Protein AF-A0A1Y1VM73-F1 (afdb_monomer_lite)

Secondary structure (DSSP, 8-state):
---HHHHHHHHHHHH-HHHHHHIIIIIHHHHHHIIIIIIIIHHHHHHHHHHHTT-HHHHHHHHHHHHHHHHHHHHHHTTTT-HHHHHHTHHHHHHHHHHHHHHHHHHHHHS-HHHHHHHHHHHHHHHHHHHHHHHHHHHHHHHHHHHHHTT-

Foldseek 3Di:
DDAPLRVVLLVVCVVPVVVSLCCQLAVCLVVLLCPLPVPQLCVQLVVLVVVCVPPVVSSVVSNVVSLQVSLQVQLCVSQVVDPVSCVVPVVCSVVSSVLSNVLNCLCVVPVDSVSSSVSSSVVRVVVSVCSVVVVVVVVVVVVVVVVVVVVD

InterPro domains:
  IPR003675 CAAX prenyl protease 2/Lysostaphin resistance protein A-like domain [PF02517] (16-126)
  IPR052710 CAAX motif-specific protease [PTHR36435] (3-140)

Sequence (152 aa):
MESTNQKEIEQQLKENTIGIIISTCIIAPFIEEFIFRSVIFKIINWAGKKVQKNKKFIGIVIRILAFLISSFLFAFGHYNFDFKVLASEILSFSSYFFMGIALALAYDHDGYILASIFTHMLNNIIAVLIILYIDDDITNGSIIIKNFLNSF

pLDDT: mean 89.12, std 14.24, range [48.28, 98.62]

Radius of gyration: 19.76 Å; chains: 1; bounding box: 33×28×74 Å

Organism: NCBI:txid1754191

Structure (mmCIF, N/CA/C/O backbone):
data_AF-A0A1Y1VM73-F1
#
_entry.id   AF-A0A1Y1VM73-F1
#
loop_
_atom_site.group_PDB
_atom_site.id
_atom_site.type_symbol
_atom_site.label_atom_id
_atom_site.label_alt_id
_atom_site.label_comp_id
_atom_site.label_asym_id
_atom_site.label_entity_id
_atom_site.label_seq_id
_atom_site.pdbx_PDB_ins_code
_atom_site.Cartn_x
_atom_site.Cartn_y
_atom_site.Cartn_z
_atom_site.occupancy
_atom_site.B_iso_or_equiv
_atom_site.auth_seq_id
_atom_site.auth_comp_id
_atom_site.auth_asym_id
_atom_site.auth_atom_id
_atom_site.pdbx_PDB_model_num
ATOM 1 N N . MET A 1 1 ? 5.695 14.732 -15.165 1.00 50.66 1 MET A N 1
ATOM 2 C CA . MET A 1 1 ? 7.021 14.138 -14.913 1.00 50.66 1 MET A CA 1
ATOM 3 C C . MET A 1 1 ? 6.788 12.727 -14.443 1.00 50.66 1 MET A C 1
ATOM 5 O O . MET A 1 1 ? 5.945 12.519 -13.582 1.00 50.66 1 MET A O 1
ATOM 9 N N . GLU A 1 2 ? 7.469 11.792 -15.073 1.00 68.81 2 GLU A N 1
ATOM 10 C CA . GLU A 1 2 ? 7.436 10.374 -14.743 1.00 68.81 2 GLU A CA 1
ATOM 11 C C . GLU A 1 2 ? 8.253 10.113 -13.464 1.00 68.81 2 GLU A C 1
ATOM 13 O O . GLU A 1 2 ? 9.290 10.760 -13.274 1.00 68.81 2 GLU A O 1
ATOM 18 N N . SER A 1 3 ? 7.770 9.239 -12.575 1.00 82.62 3 SER A N 1
ATOM 19 C CA . SER A 1 3 ? 8.442 8.926 -11.303 1.00 82.62 3 SER A CA 1
ATOM 20 C C . SER A 1 3 ? 9.695 8.080 -11.533 1.00 82.62 3 SER A C 1
ATOM 22 O O . SER A 1 3 ? 9.787 7.366 -12.531 1.00 82.62 3 SER A O 1
ATOM 24 N N . THR A 1 4 ? 10.660 8.124 -10.613 1.00 86.25 4 THR A N 1
ATOM 25 C CA . THR A 1 4 ? 11.860 7.274 -10.725 1.00 86.25 4 THR A CA 1
ATOM 26 C C . THR A 1 4 ? 11.490 5.790 -10.689 1.00 86.25 4 THR A C 1
ATOM 28 O O . THR A 1 4 ? 12.037 5.008 -11.460 1.00 86.25 4 THR A O 1
ATOM 31 N N . ASN A 1 5 ? 10.490 5.425 -9.877 1.00 85.12 5 ASN A N 1
ATOM 32 C CA . ASN A 1 5 ? 9.958 4.063 -9.806 1.00 85.12 5 ASN A CA 1
ATOM 33 C C . ASN A 1 5 ? 9.433 3.563 -11.163 1.00 85.12 5 ASN A C 1
ATOM 35 O O . ASN A 1 5 ? 9.712 2.438 -11.563 1.00 85.12 5 ASN A O 1
ATOM 39 N N . GLN A 1 6 ? 8.694 4.408 -11.887 1.00 85.94 6 GLN A N 1
ATOM 40 C CA . GLN A 1 6 ? 8.164 4.056 -13.205 1.00 85.94 6 GLN A CA 1
ATOM 41 C C . GLN A 1 6 ? 9.301 3.792 -14.203 1.00 85.94 6 GLN A C 1
ATOM 43 O O . GLN A 1 6 ? 9.319 2.742 -14.839 1.00 85.94 6 GLN A O 1
ATOM 48 N N . LYS A 1 7 ? 10.296 4.683 -14.254 1.00 86.94 7 LYS A N 1
ATOM 49 C CA . LYS A 1 7 ? 11.466 4.533 -15.134 1.00 86.94 7 LYS A CA 1
ATOM 50 C C . LYS A 1 7 ? 12.261 3.269 -14.841 1.00 86.94 7 LYS A C 1
ATOM 52 O O . LYS A 1 7 ? 12.753 2.620 -15.761 1.00 86.94 7 LYS A O 1
ATOM 57 N N . GLU A 1 8 ? 12.406 2.932 -13.562 1.00 88.19 8 GLU A N 1
ATOM 58 C CA . GLU A 1 8 ? 13.097 1.719 -13.139 1.00 88.19 8 GLU A CA 1
ATOM 59 C C . GLU A 1 8 ? 12.349 0.467 -13.616 1.00 88.19 8 GLU A C 1
ATOM 61 O O . GLU A 1 8 ? 12.963 -0.413 -14.218 1.00 88.19 8 GLU A O 1
ATOM 66 N N . ILE A 1 9 ? 11.024 0.419 -13.441 1.00 87.38 9 ILE A N 1
ATOM 67 C CA . ILE A 1 9 ? 10.192 -0.686 -13.941 1.00 87.38 9 ILE A CA 1
ATOM 68 C C . ILE A 1 9 ? 10.280 -0.789 -15.469 1.00 87.38 9 ILE A C 1
ATOM 70 O O . ILE A 1 9 ? 10.459 -1.887 -15.994 1.00 87.38 9 ILE A O 1
ATOM 74 N N . GLU A 1 10 ? 10.193 0.327 -16.193 1.00 87.75 10 GLU A N 1
ATOM 75 C CA . GLU A 1 10 ? 10.294 0.353 -17.657 1.00 87.75 10 GLU A CA 1
ATOM 76 C C . GLU A 1 10 ? 11.647 -0.159 -18.157 1.00 87.75 10 GLU A C 1
ATOM 78 O O . GLU A 1 10 ? 11.707 -0.956 -19.097 1.00 87.75 10 GLU A O 1
ATOM 83 N N . GLN A 1 11 ? 12.742 0.250 -17.512 1.00 87.69 11 GLN A N 1
ATOM 84 C CA . GLN A 1 11 ? 14.072 -0.244 -17.845 1.00 87.69 11 GLN A CA 1
ATOM 85 C C . GLN A 1 11 ? 14.190 -1.748 -17.564 1.00 87.69 11 GLN A C 1
ATOM 87 O O . GLN A 1 11 ? 14.634 -2.506 -18.426 1.00 87.69 11 GLN A O 1
ATOM 92 N N . GLN A 1 12 ? 13.755 -2.201 -16.389 1.00 87.19 12 GLN A N 1
ATOM 93 C CA . GLN A 1 12 ? 13.848 -3.607 -16.003 1.00 87.19 12 GLN A CA 1
ATOM 94 C C . GLN A 1 12 ? 12.961 -4.512 -16.876 1.00 87.19 12 GLN A C 1
ATOM 96 O O . GLN A 1 12 ? 13.338 -5.649 -17.169 1.00 87.19 12 GLN A O 1
ATOM 101 N N . LEU A 1 13 ? 11.808 -4.022 -17.347 1.00 87.25 13 LEU A N 1
ATOM 102 C CA . LEU A 1 13 ? 10.944 -4.747 -18.287 1.00 87.25 13 LEU A CA 1
ATOM 103 C C . LEU A 1 13 ? 11.637 -5.016 -19.630 1.00 87.25 13 LEU A C 1
ATOM 105 O O . LEU A 1 13 ? 11.386 -6.069 -20.222 1.00 87.25 13 LEU A O 1
ATOM 109 N N . LYS A 1 14 ? 12.519 -4.113 -20.085 1.00 85.06 14 LYS A N 1
ATOM 110 C CA . LYS A 1 14 ? 13.332 -4.283 -21.307 1.00 85.06 14 LYS A CA 1
ATOM 111 C C . LYS A 1 14 ? 14.431 -5.334 -21.129 1.00 85.06 14 LYS A C 1
ATOM 113 O O . LYS A 1 14 ? 14.818 -5.980 -22.097 1.00 85.06 14 LYS A O 1
ATOM 118 N N . GLU A 1 15 ? 14.908 -5.527 -19.901 1.00 86.00 15 GLU A N 1
ATOM 119 C CA . GLU A 1 15 ? 15.957 -6.498 -19.570 1.00 86.00 15 GLU A CA 1
ATOM 120 C C . GLU A 1 15 ? 15.392 -7.901 -19.281 1.00 86.00 15 GLU A C 1
ATOM 122 O O . GLU A 1 15 ? 15.950 -8.902 -19.735 1.00 86.00 15 GLU A O 1
ATOM 127 N N . ASN A 1 16 ? 14.285 -7.999 -18.534 1.00 88.88 16 ASN A N 1
ATOM 128 C CA . ASN A 1 16 ? 13.665 -9.268 -18.149 1.00 88.88 16 ASN A CA 1
ATOM 129 C C . ASN A 1 16 ? 12.152 -9.131 -17.905 1.00 88.88 16 ASN A C 1
ATOM 131 O O . ASN A 1 16 ? 11.676 -9.105 -16.767 1.00 88.88 16 ASN A O 1
ATOM 135 N N . THR A 1 17 ? 11.374 -9.113 -18.985 1.00 87.12 17 THR A N 1
ATOM 136 C CA . THR A 1 17 ? 9.921 -8.893 -18.934 1.00 87.12 17 THR A CA 1
ATOM 137 C C . THR A 1 17 ? 9.186 -9.879 -18.020 1.00 87.12 17 THR A C 1
ATOM 139 O O . THR A 1 17 ? 8.422 -9.465 -17.150 1.00 87.12 17 THR A O 1
ATOM 142 N N . ILE A 1 18 ? 9.420 -11.190 -18.177 1.00 88.94 18 ILE A N 1
ATOM 143 C CA . ILE A 1 18 ? 8.701 -12.220 -17.403 1.00 88.94 18 ILE A CA 1
ATOM 144 C C . ILE A 1 18 ? 9.061 -12.128 -15.917 1.00 88.94 18 ILE A C 1
ATOM 146 O O . ILE A 1 18 ? 8.174 -12.216 -15.065 1.00 88.94 18 ILE A O 1
ATOM 150 N N . GLY A 1 19 ? 10.345 -11.930 -15.600 1.00 88.50 19 GLY A N 1
ATOM 151 C CA . GLY A 1 19 ? 10.804 -11.790 -14.220 1.00 88.50 19 GLY A CA 1
ATOM 152 C C . GLY A 1 19 ? 10.138 -10.616 -13.510 1.00 88.50 19 GLY A C 1
ATOM 153 O O . GLY A 1 19 ? 9.633 -10.792 -12.4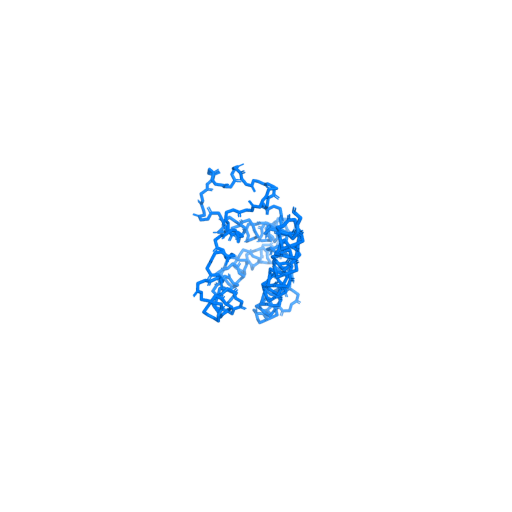02 1.00 88.50 19 GLY A O 1
ATOM 154 N N . ILE A 1 20 ? 10.063 -9.462 -14.178 1.00 90.12 20 ILE A N 1
ATOM 155 C CA . ILE A 1 20 ? 9.454 -8.250 -13.620 1.00 90.12 20 ILE A CA 1
ATOM 156 C C . ILE A 1 20 ? 7.938 -8.359 -13.494 1.00 90.12 20 ILE A C 1
ATOM 158 O O . ILE A 1 20 ? 7.376 -7.921 -12.492 1.00 90.12 20 ILE A O 1
ATOM 162 N N . ILE A 1 21 ? 7.255 -9.010 -14.440 1.00 90.88 21 ILE A N 1
ATOM 163 C CA . ILE A 1 21 ? 5.823 -9.300 -14.287 1.00 90.88 21 ILE A CA 1
ATOM 164 C C . ILE A 1 21 ? 5.590 -10.129 -13.020 1.00 90.88 21 ILE A C 1
ATOM 166 O O . ILE A 1 21 ? 4.735 -9.782 -12.209 1.00 90.88 21 ILE A O 1
ATOM 170 N N . ILE A 1 22 ? 6.358 -11.199 -12.805 1.00 92.81 22 ILE A N 1
ATOM 171 C CA . ILE A 1 22 ? 6.187 -12.048 -11.619 1.00 92.81 22 ILE A CA 1
ATOM 172 C C . ILE A 1 22 ? 6.506 -11.268 -10.336 1.00 92.81 22 ILE A C 1
ATOM 174 O O . ILE A 1 22 ? 5.728 -11.325 -9.380 1.00 92.81 22 ILE A O 1
ATOM 178 N N . SER A 1 23 ? 7.620 -10.531 -10.291 1.00 93.19 23 SER A N 1
ATOM 179 C CA . SER A 1 23 ? 8.010 -9.803 -9.081 1.00 93.19 23 SER A CA 1
ATOM 180 C C . SER A 1 23 ? 7.035 -8.674 -8.751 1.00 93.19 23 SER A C 1
ATOM 182 O O . SER A 1 23 ? 6.545 -8.620 -7.628 1.00 93.19 23 SER A O 1
ATOM 184 N N . THR A 1 24 ? 6.692 -7.823 -9.717 1.00 92.75 24 THR A N 1
ATOM 185 C CA . THR A 1 24 ? 5.892 -6.608 -9.495 1.00 92.75 24 THR A CA 1
ATOM 186 C C . THR A 1 24 ? 4.390 -6.880 -9.459 1.00 92.75 24 THR A C 1
ATOM 188 O O . THR A 1 24 ? 3.664 -6.230 -8.710 1.00 92.75 24 THR A O 1
ATOM 191 N N . CYS A 1 25 ? 3.887 -7.842 -10.237 1.00 95.44 25 CYS A N 1
ATOM 192 C CA . CYS A 1 25 ? 2.446 -8.111 -10.305 1.00 95.44 25 CYS A CA 1
ATOM 193 C C . CYS A 1 25 ? 1.980 -9.211 -9.356 1.00 95.44 25 CYS A C 1
ATOM 195 O O . CYS A 1 25 ? 0.778 -9.337 -9.140 1.00 95.44 25 CYS A O 1
ATOM 197 N N . ILE A 1 26 ? 2.890 -10.027 -8.817 1.00 94.81 26 ILE A N 1
ATOM 198 C CA . ILE A 1 26 ? 2.536 -11.133 -7.922 1.00 94.81 26 ILE A CA 1
ATOM 199 C C . ILE A 1 26 ? 3.265 -10.963 -6.593 1.00 94.81 26 ILE A C 1
ATOM 201 O O . ILE A 1 26 ? 2.628 -10.667 -5.586 1.00 94.81 26 ILE A O 1
ATOM 205 N N . ILE A 1 27 ? 4.592 -11.108 -6.574 1.00 97.12 27 ILE A N 1
ATOM 206 C CA . ILE A 1 27 ? 5.362 -11.202 -5.322 1.00 97.12 27 ILE A CA 1
ATOM 207 C C . ILE A 1 27 ? 5.223 -9.932 -4.470 1.00 97.12 27 ILE A C 1
ATOM 209 O O . ILE A 1 27 ? 4.912 -10.030 -3.281 1.00 97.12 27 ILE A O 1
ATOM 213 N N . ALA A 1 28 ? 5.414 -8.754 -5.066 1.00 95.62 28 ALA A N 1
ATOM 214 C CA . ALA A 1 28 ? 5.321 -7.473 -4.374 1.00 95.62 28 ALA A CA 1
ATOM 215 C C . ALA A 1 28 ? 3.925 -7.249 -3.758 1.00 95.62 28 ALA A C 1
ATOM 217 O O . ALA A 1 28 ? 3.865 -7.075 -2.540 1.00 95.62 28 ALA A O 1
ATOM 218 N N . PRO A 1 29 ? 2.799 -7.397 -4.491 1.00 97.81 29 PRO A N 1
ATOM 219 C CA . PRO A 1 29 ? 1.459 -7.338 -3.908 1.00 97.81 29 PRO A CA 1
ATOM 220 C C . PRO A 1 29 ? 1.248 -8.240 -2.689 1.00 97.81 29 PRO A C 1
ATOM 222 O O . PRO A 1 29 ? 0.651 -7.804 -1.706 1.00 97.81 29 PRO A O 1
ATOM 225 N N . PHE A 1 30 ? 1.756 -9.478 -2.706 1.00 98.06 30 PHE A N 1
ATOM 226 C CA . PHE A 1 30 ? 1.661 -10.367 -1.542 1.00 98.06 30 PHE A CA 1
ATOM 227 C C . PHE A 1 30 ? 2.403 -9.804 -0.323 1.00 98.06 30 PHE A C 1
ATOM 229 O O . PHE A 1 30 ? 1.847 -9.777 0.778 1.00 98.06 30 PHE A O 1
ATOM 236 N N . ILE A 1 31 ? 3.650 -9.365 -0.509 1.00 98.06 31 ILE A N 1
ATOM 237 C CA . ILE A 1 31 ? 4.497 -8.847 0.575 1.00 98.06 31 ILE A CA 1
ATOM 238 C C . ILE A 1 31 ? 3.929 -7.533 1.118 1.00 98.06 31 ILE A C 1
ATOM 240 O O . ILE A 1 31 ? 3.767 -7.370 2.330 1.00 98.06 31 ILE A O 1
ATOM 244 N N . GLU A 1 32 ? 3.596 -6.604 0.229 1.00 97.81 32 GLU A N 1
ATOM 245 C CA . GLU A 1 32 ? 3.113 -5.277 0.588 1.00 97.81 32 GLU A CA 1
ATOM 246 C C . GLU A 1 32 ? 1.774 -5.353 1.319 1.00 97.81 32 GLU A C 1
ATOM 248 O O . GLU A 1 32 ? 1.629 -4.783 2.401 1.00 97.81 32 GLU A O 1
ATOM 253 N N . GLU A 1 33 ? 0.809 -6.124 0.817 1.00 98.25 33 GLU A N 1
ATOM 254 C CA . GLU A 1 33 ? -0.489 -6.238 1.485 1.00 98.25 33 GLU A CA 1
ATOM 255 C C . GLU A 1 33 ? -0.387 -6.982 2.823 1.00 98.25 33 GLU A C 1
ATOM 257 O O . GLU A 1 33 ? -1.105 -6.658 3.778 1.00 98.25 33 GLU A O 1
ATOM 262 N N . PHE A 1 34 ? 0.550 -7.925 2.956 1.00 98.00 34 PHE A N 1
ATOM 263 C CA . PHE A 1 34 ? 0.845 -8.542 4.246 1.00 98.00 34 PHE A CA 1
ATOM 264 C C . PHE A 1 34 ? 1.331 -7.506 5.268 1.00 98.00 34 PHE A C 1
ATOM 266 O O . PHE A 1 34 ? 0.766 -7.401 6.361 1.00 98.00 34 PHE A O 1
ATOM 273 N N . ILE A 1 35 ? 2.322 -6.690 4.908 1.00 98.19 35 ILE A N 1
ATOM 274 C CA . ILE A 1 35 ? 2.893 -5.678 5.803 1.00 98.19 35 ILE A CA 1
ATOM 275 C C . ILE A 1 35 ? 1.873 -4.565 6.085 1.00 98.19 35 ILE A C 1
ATOM 277 O O . ILE A 1 35 ? 1.546 -4.273 7.240 1.00 98.19 35 ILE A O 1
ATOM 281 N N . PHE A 1 36 ? 1.332 -3.938 5.045 1.00 98.25 36 PHE A N 1
ATOM 282 C CA . PHE A 1 36 ? 0.538 -2.725 5.204 1.00 98.25 36 PHE A CA 1
ATOM 283 C C . PHE A 1 36 ? -0.898 -3.002 5.651 1.00 98.25 36 PHE A C 1
ATOM 285 O O . PHE A 1 36 ? -1.427 -2.213 6.445 1.00 98.25 36 PHE A O 1
ATOM 292 N N . ARG A 1 37 ? -1.530 -4.109 5.226 1.00 97.56 37 ARG A N 1
ATOM 293 C CA . ARG A 1 37 ? -2.905 -4.443 5.650 1.00 97.56 37 ARG A CA 1
ATOM 294 C C . ARG A 1 37 ? -2.934 -5.332 6.874 1.00 97.56 37 ARG A C 1
ATOM 296 O O . ARG A 1 37 ? -3.537 -4.965 7.884 1.00 97.56 37 ARG A O 1
ATOM 303 N N . SER A 1 38 ? -2.282 -6.490 6.807 1.00 95.19 38 SER A N 1
ATOM 304 C CA . SER A 1 38 ? -2.405 -7.496 7.869 1.00 95.19 38 SER A CA 1
ATOM 305 C C . SER A 1 38 ? -1.655 -7.132 9.142 1.00 95.19 38 SER A C 1
ATOM 307 O O . SER A 1 38 ? -2.135 -7.476 10.223 1.00 95.19 38 SER A O 1
ATOM 309 N N . VAL A 1 39 ? -0.534 -6.414 9.037 1.00 97.12 39 VAL A N 1
ATOM 310 C CA . VAL A 1 39 ? 0.201 -5.925 10.210 1.00 97.12 39 VAL A CA 1
ATOM 311 C C . VAL A 1 39 ? -0.260 -4.516 10.571 1.00 97.12 39 VAL A C 1
ATOM 313 O O . VAL A 1 39 ? -0.980 -4.339 11.554 1.00 97.12 39 VAL A O 1
ATOM 316 N N . ILE A 1 40 ? 0.099 -3.507 9.776 1.00 98.06 40 ILE A N 1
ATOM 317 C CA . ILE A 1 40 ? -0.060 -2.100 10.174 1.00 98.06 40 ILE A CA 1
ATOM 318 C C . ILE A 1 40 ? -1.540 -1.716 10.314 1.00 98.06 40 ILE A C 1
ATOM 320 O O . ILE A 1 40 ? -1.989 -1.340 11.401 1.00 98.06 40 ILE A O 1
ATOM 324 N N . PHE A 1 41 ? -2.322 -1.830 9.236 1.00 98.38 41 PHE A N 1
ATOM 325 C CA . PHE A 1 41 ? -3.722 -1.400 9.235 1.00 98.38 41 PHE A CA 1
ATOM 326 C C . PHE A 1 41 ? -4.563 -2.184 10.246 1.00 98.38 41 PHE A C 1
ATOM 328 O O . PHE A 1 41 ? -5.286 -1.589 11.048 1.00 98.38 41 PHE A O 1
ATOM 335 N N . LYS A 1 42 ? -4.459 -3.520 10.243 1.00 97.56 42 LYS A N 1
ATOM 336 C CA . LYS A 1 42 ? -5.250 -4.397 11.115 1.00 97.56 42 LYS A CA 1
ATOM 337 C C . LYS A 1 42 ? -5.040 -4.074 12.591 1.00 97.56 42 LYS A C 1
ATOM 339 O O . LYS A 1 42 ? -6.027 -3.996 13.320 1.00 97.56 42 LYS A O 1
ATOM 344 N N . ILE A 1 43 ? -3.795 -3.864 13.029 1.00 98.06 43 ILE A N 1
ATOM 345 C CA . ILE A 1 43 ? -3.478 -3.566 14.434 1.00 98.06 43 ILE A CA 1
ATOM 346 C C . ILE A 1 43 ? -4.108 -2.233 14.858 1.00 98.06 43 ILE A C 1
ATOM 348 O O . ILE A 1 43 ? -4.812 -2.180 15.871 1.00 98.06 43 ILE A O 1
ATOM 352 N N . ILE A 1 44 ? -3.917 -1.170 14.069 1.00 98.31 44 ILE A N 1
ATOM 353 C CA . ILE A 1 44 ? -4.436 0.167 14.400 1.00 98.31 44 ILE A CA 1
ATOM 354 C C . ILE A 1 44 ? -5.971 0.175 14.350 1.00 98.31 44 ILE A C 1
ATOM 356 O O . ILE A 1 44 ? -6.624 0.643 15.285 1.00 98.31 44 ILE A O 1
ATOM 360 N N . ASN A 1 45 ? -6.572 -0.399 13.303 1.00 98.00 45 ASN A N 1
ATOM 361 C CA . ASN A 1 45 ? -8.027 -0.468 13.149 1.00 98.00 45 ASN A CA 1
ATOM 362 C C . ASN A 1 45 ? -8.668 -1.320 14.260 1.00 98.00 45 ASN A C 1
ATOM 364 O O . ASN A 1 45 ? -9.713 -0.950 14.798 1.00 98.00 45 ASN A O 1
ATOM 368 N N . TRP A 1 46 ? -8.033 -2.424 14.674 1.00 97.75 46 TRP A N 1
ATOM 369 C CA . TRP A 1 46 ? -8.479 -3.223 15.821 1.00 97.75 46 TRP A CA 1
ATOM 370 C C . TRP A 1 46 ? -8.445 -2.424 17.129 1.00 97.75 46 TRP A C 1
ATOM 372 O O . TRP A 1 46 ? -9.431 -2.427 17.874 1.00 97.75 46 TRP A O 1
ATOM 382 N N . ALA A 1 47 ? -7.359 -1.689 17.390 1.00 98.06 47 ALA A N 1
ATOM 383 C CA . ALA A 1 47 ? -7.267 -0.807 18.551 1.00 98.06 47 ALA A CA 1
ATOM 384 C C . ALA A 1 47 ? -8.375 0.260 18.524 1.00 98.06 47 ALA A C 1
ATOM 386 O O . ALA A 1 47 ? -9.063 0.468 19.527 1.00 98.06 47 ALA A O 1
ATOM 387 N N . GLY A 1 48 ? -8.627 0.857 17.356 1.00 98.12 48 GLY A N 1
ATOM 388 C CA . GLY A 1 48 ? -9.722 1.799 17.138 1.00 98.12 48 GLY A CA 1
ATOM 389 C C . GLY A 1 48 ? -11.095 1.195 17.439 1.00 98.12 48 GLY A C 1
ATOM 390 O O . GLY A 1 48 ? -11.851 1.768 18.224 1.00 98.12 48 GLY A O 1
ATOM 391 N N . LYS A 1 49 ? -11.395 -0.004 16.917 1.00 97.56 49 LYS A N 1
ATOM 392 C CA . LYS A 1 49 ? -12.638 -0.750 17.205 1.00 97.56 49 LYS A CA 1
ATOM 393 C C . LYS A 1 49 ? -12.794 -1.044 18.706 1.00 97.56 49 LYS A C 1
ATOM 395 O O . LYS A 1 49 ? -13.902 -0.950 19.234 1.00 97.56 49 LYS A O 1
ATOM 400 N N . LYS A 1 50 ? -11.703 -1.353 19.420 1.00 98.00 50 LYS A N 1
ATOM 401 C CA . LYS A 1 50 ? -11.720 -1.589 20.876 1.00 98.00 50 LYS A CA 1
ATOM 402 C C . LYS A 1 50 ? -12.024 -0.312 21.662 1.00 98.00 50 LYS A C 1
ATOM 404 O O . LYS A 1 50 ? -12.879 -0.338 22.544 1.00 98.00 50 LYS A O 1
ATOM 409 N N . VAL A 1 51 ? -11.378 0.805 21.324 1.00 98.06 51 VAL A N 1
ATOM 410 C CA . VAL A 1 51 ? -11.621 2.112 21.961 1.00 98.06 51 VAL A CA 1
ATOM 411 C C . VAL A 1 51 ? -13.032 2.621 21.667 1.00 98.06 51 VAL A C 1
ATOM 413 O O . VAL A 1 51 ? -13.684 3.165 22.560 1.00 98.06 51 VAL A O 1
ATOM 416 N N . GLN A 1 52 ? -13.537 2.387 20.451 1.00 97.50 52 GLN A N 1
ATOM 417 C CA . GLN A 1 52 ? -14.855 2.840 20.001 1.00 97.50 52 GLN A CA 1
ATOM 418 C C . GLN A 1 52 ? -16.000 2.343 20.897 1.00 97.50 52 GLN A C 1
ATOM 420 O O . GLN A 1 52 ? -16.992 3.056 21.036 1.00 97.50 52 GLN A O 1
ATOM 425 N N . LYS A 1 53 ? -15.848 1.177 21.546 1.00 96.75 53 LYS A N 1
ATOM 426 C CA . LYS A 1 53 ? -16.840 0.619 22.486 1.00 96.75 53 LYS A CA 1
ATOM 427 C C . LYS A 1 53 ? -17.120 1.535 23.683 1.00 96.75 53 LYS A C 1
ATOM 429 O O . LYS A 1 53 ? -18.252 1.583 24.142 1.00 96.75 53 LYS A O 1
ATOM 434 N N . ASN A 1 54 ? -16.108 2.266 24.159 1.00 97.06 54 ASN A N 1
ATOM 435 C CA . ASN A 1 54 ? -16.216 3.151 25.328 1.00 97.06 54 ASN A CA 1
ATOM 436 C C . ASN A 1 54 ? -16.200 4.638 24.945 1.00 97.06 54 ASN A C 1
ATOM 438 O O . ASN A 1 54 ? -16.853 5.459 25.580 1.00 97.06 54 ASN A O 1
ATOM 442 N N . LYS A 1 55 ? -15.426 5.004 23.916 1.00 97.31 55 LYS A N 1
ATOM 443 C CA . LYS A 1 55 ? -15.236 6.385 23.458 1.00 97.31 55 LYS A CA 1
ATOM 444 C C . LYS A 1 55 ? -15.435 6.449 21.947 1.00 97.31 55 LYS A C 1
ATOM 446 O O . LYS A 1 55 ? -14.472 6.382 21.183 1.00 97.31 55 LYS A O 1
ATOM 451 N N . LYS A 1 56 ? -16.697 6.583 21.520 1.00 96.81 56 LYS A N 1
ATOM 452 C CA . LYS A 1 56 ? -17.110 6.508 20.106 1.00 96.81 56 LYS A CA 1
ATOM 453 C C . LYS A 1 56 ? -16.277 7.413 19.191 1.00 96.81 56 LYS A C 1
ATOM 455 O O . LYS A 1 56 ? -15.722 6.920 18.216 1.00 96.81 56 LYS A O 1
ATOM 460 N N . PHE A 1 57 ? -16.154 8.700 19.527 1.00 98.00 57 PHE A N 1
ATOM 461 C CA . PHE A 1 57 ? -15.410 9.672 18.714 1.00 98.00 57 PHE A CA 1
ATOM 462 C C . PHE A 1 57 ? -13.928 9.301 18.572 1.00 98.00 57 PHE A C 1
ATOM 464 O O . PHE A 1 57 ? -13.423 9.200 17.459 1.00 98.00 57 PHE A O 1
ATOM 471 N N . ILE A 1 58 ? -13.250 9.007 19.686 1.00 98.00 58 ILE A N 1
ATOM 472 C CA . ILE A 1 58 ? -11.823 8.649 19.680 1.00 98.00 58 ILE A CA 1
ATOM 473 C C . ILE A 1 58 ? -11.588 7.364 18.878 1.00 98.00 58 ILE A C 1
ATOM 475 O O . ILE A 1 58 ? -10.650 7.290 18.090 1.00 98.00 58 ILE A O 1
ATOM 479 N N . GLY A 1 59 ? -12.460 6.365 19.031 1.00 98.31 59 GLY A N 1
ATOM 480 C CA . GLY A 1 59 ? -12.371 5.130 18.257 1.00 98.31 59 GLY A CA 1
ATOM 481 C C . GLY A 1 59 ? -12.501 5.361 16.750 1.00 98.31 59 GLY A C 1
ATOM 482 O O . GLY A 1 59 ? -11.727 4.792 15.988 1.00 98.31 59 GLY A O 1
ATOM 483 N N . ILE A 1 60 ? -13.419 6.235 16.319 1.00 98.31 60 ILE A N 1
ATOM 484 C CA . ILE A 1 60 ? -13.562 6.618 14.904 1.00 98.31 60 ILE A CA 1
ATOM 485 C C . ILE A 1 60 ? -12.291 7.306 14.394 1.00 98.31 60 ILE A C 1
ATOM 487 O O . ILE A 1 60 ? -11.789 6.928 13.339 1.00 98.31 60 ILE A O 1
ATOM 491 N N . VAL A 1 61 ? -11.733 8.254 15.154 1.00 98.50 61 VAL A N 1
ATOM 492 C CA . VAL A 1 61 ? -10.488 8.949 14.781 1.00 98.50 61 VAL A CA 1
ATOM 493 C C . VAL A 1 61 ? -9.336 7.960 14.595 1.00 98.50 61 VAL A C 1
ATOM 495 O O . VAL A 1 61 ? -8.655 8.009 13.577 1.00 98.50 61 VAL A O 1
ATOM 498 N N . ILE A 1 62 ? -9.150 7.008 15.517 1.00 98.44 62 ILE A N 1
ATOM 499 C CA . ILE A 1 62 ? -8.093 5.986 15.401 1.00 98.44 62 ILE A CA 1
ATOM 500 C C . ILE A 1 62 ? -8.293 5.120 14.152 1.00 98.44 62 ILE A C 1
ATOM 502 O O . ILE A 1 62 ? -7.327 4.792 13.468 1.00 98.44 62 ILE A O 1
ATOM 506 N N . ARG A 1 63 ? -9.539 4.758 13.829 1.00 98.25 63 ARG A N 1
ATOM 507 C CA . ARG A 1 63 ? -9.834 3.981 12.619 1.00 98.25 63 ARG A CA 1
ATOM 508 C C . ARG A 1 63 ? -9.509 4.767 11.351 1.00 98.25 63 ARG A C 1
ATOM 510 O O . ARG A 1 63 ? -8.879 4.206 10.468 1.00 98.25 63 ARG A O 1
ATOM 517 N N . ILE A 1 64 ? -9.857 6.053 11.282 1.00 98.44 64 ILE A N 1
ATOM 518 C CA . ILE A 1 64 ? -9.472 6.927 10.158 1.00 98.44 64 ILE A CA 1
ATOM 519 C C . ILE A 1 64 ? -7.945 7.005 10.045 1.00 98.44 64 ILE A C 1
ATOM 521 O O . ILE A 1 64 ? -7.396 6.845 8.958 1.00 98.44 64 ILE A O 1
ATOM 525 N N . LEU A 1 65 ? -7.243 7.167 11.169 1.00 98.38 65 LEU A N 1
ATOM 526 C CA . LEU A 1 65 ? -5.781 7.168 11.187 1.00 98.38 65 LEU A CA 1
ATOM 527 C C . LEU A 1 65 ? -5.185 5.839 10.707 1.00 98.38 65 LEU A C 1
ATOM 529 O O . LEU A 1 65 ? -4.136 5.864 10.077 1.00 98.38 65 LEU A O 1
ATOM 533 N N . ALA A 1 66 ? -5.846 4.698 10.927 1.00 98.50 66 ALA A N 1
ATOM 534 C CA . ALA A 1 66 ? -5.400 3.419 10.372 1.00 98.50 66 ALA A CA 1
ATOM 535 C C . ALA A 1 66 ? -5.332 3.462 8.837 1.00 98.50 66 ALA A C 1
ATOM 537 O O . ALA A 1 66 ? -4.319 3.053 8.269 1.00 98.50 66 ALA A O 1
ATOM 538 N N . PHE A 1 67 ? -6.369 4.003 8.180 1.00 98.62 67 PHE A N 1
ATOM 539 C CA . PHE A 1 67 ? -6.378 4.200 6.726 1.00 98.62 67 PHE A CA 1
ATOM 540 C C . PHE A 1 67 ? -5.254 5.142 6.297 1.00 98.62 67 PHE A C 1
ATOM 542 O O . PHE A 1 67 ? -4.462 4.789 5.427 1.00 98.62 67 PHE A O 1
ATOM 549 N N . LEU A 1 68 ? -5.145 6.312 6.931 1.00 98.56 68 LEU A N 1
ATOM 550 C CA . LEU A 1 68 ? -4.175 7.334 6.534 1.00 98.56 68 LEU A CA 1
ATOM 551 C C . LEU A 1 68 ? -2.726 6.871 6.731 1.00 98.56 68 LEU A C 1
ATOM 553 O O . LEU A 1 68 ? -1.916 7.015 5.824 1.00 98.56 68 LEU A O 1
ATOM 557 N N . ILE A 1 69 ? -2.401 6.275 7.881 1.00 98.62 69 ILE A N 1
ATOM 558 C CA . ILE A 1 69 ? -1.037 5.835 8.208 1.00 98.62 69 ILE A CA 1
ATOM 559 C C . ILE A 1 69 ? -0.624 4.655 7.327 1.00 98.62 69 ILE A C 1
ATOM 561 O O . ILE A 1 69 ? 0.464 4.676 6.758 1.00 98.62 69 ILE A O 1
ATOM 565 N N . SER A 1 70 ? -1.481 3.637 7.182 1.00 98.56 70 SER A N 1
ATOM 566 C CA . SER A 1 70 ? -1.173 2.473 6.338 1.00 98.56 70 SER A CA 1
ATOM 567 C C . SER A 1 70 ? -0.968 2.881 4.875 1.00 98.56 70 SER A C 1
ATOM 569 O O . SER A 1 70 ? -0.011 2.439 4.243 1.00 98.56 70 SER A O 1
ATOM 571 N N . SER A 1 71 ? -1.814 3.776 4.357 1.00 98.62 71 SER A N 1
ATOM 572 C CA . SER A 1 71 ? -1.726 4.259 2.972 1.00 98.62 71 SER A CA 1
ATOM 573 C C . SER A 1 71 ? -0.533 5.185 2.751 1.00 98.62 71 SER A C 1
ATOM 575 O O . SER A 1 71 ? 0.122 5.102 1.716 1.00 98.62 71 SER A O 1
ATOM 577 N N . PHE A 1 72 ? -0.208 6.033 3.732 1.00 98.50 72 PHE A N 1
ATOM 578 C CA . PHE A 1 72 ? 0.991 6.866 3.692 1.00 98.50 72 PHE A CA 1
ATOM 579 C C . PHE A 1 72 ? 2.253 6.008 3.649 1.00 98.50 72 PHE A C 1
ATOM 581 O O . PHE A 1 72 ? 3.108 6.246 2.809 1.00 98.50 72 PHE A O 1
ATOM 588 N N . LEU A 1 73 ? 2.368 4.997 4.518 1.00 98.44 73 LEU A N 1
ATOM 589 C CA . LEU A 1 73 ? 3.546 4.127 4.559 1.00 98.44 73 LEU A CA 1
ATOM 590 C C . LEU A 1 73 ? 3.681 3.271 3.294 1.00 98.44 73 LEU A C 1
ATOM 592 O O . LEU A 1 73 ? 4.792 3.110 2.802 1.00 98.44 73 LEU A O 1
ATOM 596 N N . PHE A 1 74 ? 2.563 2.786 2.748 1.00 98.19 74 PHE A N 1
ATOM 597 C CA . PHE A 1 74 ? 2.523 2.115 1.447 1.00 98.19 74 PHE A CA 1
ATOM 598 C C . PHE A 1 74 ? 3.073 3.018 0.332 1.00 98.19 74 PHE A C 1
ATOM 600 O O . PHE A 1 74 ? 4.001 2.646 -0.385 1.00 98.19 74 PHE A O 1
ATOM 607 N N . ALA A 1 75 ? 2.558 4.246 0.235 1.00 97.44 75 ALA A N 1
ATOM 608 C CA . ALA A 1 75 ? 3.025 5.210 -0.752 1.00 97.44 75 ALA A CA 1
ATOM 609 C C . ALA A 1 75 ? 4.488 5.599 -0.526 1.00 97.44 75 ALA A C 1
ATOM 611 O O . ALA A 1 75 ? 5.255 5.691 -1.473 1.00 97.44 75 ALA A O 1
ATOM 612 N N . PHE A 1 76 ? 4.901 5.781 0.728 1.00 97.50 76 PHE A N 1
ATOM 613 C CA . PHE A 1 76 ? 6.267 6.159 1.069 1.00 97.50 76 PHE A CA 1
ATOM 614 C C . PHE A 1 76 ? 7.291 5.061 0.742 1.00 97.50 76 PHE A C 1
ATOM 616 O O . PHE A 1 76 ? 8.426 5.372 0.384 1.00 97.50 76 PHE A O 1
ATOM 623 N N . GLY A 1 77 ? 6.878 3.789 0.784 1.00 95.94 77 GLY A N 1
ATOM 624 C CA . GLY A 1 77 ? 7.693 2.658 0.338 1.00 95.94 77 GLY A CA 1
ATOM 625 C C . GLY A 1 77 ? 8.121 2.760 -1.128 1.00 95.94 77 GLY A C 1
ATOM 626 O O . GLY A 1 77 ? 9.258 2.428 -1.443 1.00 95.94 77 GLY A O 1
ATOM 627 N N . HIS A 1 78 ? 7.282 3.339 -1.994 1.00 94.12 78 HIS A N 1
ATOM 628 C CA . HIS A 1 78 ? 7.606 3.579 -3.408 1.00 94.12 78 HIS A CA 1
ATOM 629 C C . HIS A 1 78 ? 8.664 4.679 -3.616 1.00 94.12 78 HIS A C 1
ATOM 631 O O . HIS A 1 78 ? 9.161 4.868 -4.722 1.00 94.12 78 HIS A O 1
ATOM 637 N N . TYR A 1 79 ? 9.025 5.397 -2.550 1.00 95.06 79 TYR A N 1
ATOM 638 C CA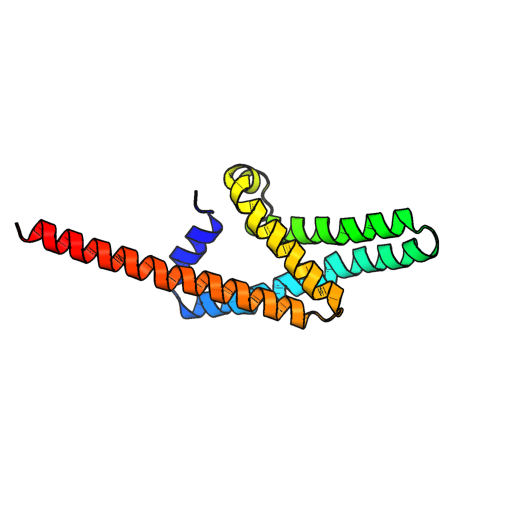 . TYR A 1 79 ? 10.117 6.373 -2.519 1.00 95.06 79 TYR A CA 1
ATOM 639 C C . TYR A 1 79 ? 11.287 5.874 -1.669 1.00 95.06 79 TYR A C 1
ATOM 641 O O . TYR A 1 79 ? 12.044 6.681 -1.130 1.00 95.06 79 TYR A O 1
ATOM 649 N N . ASN A 1 80 ? 11.409 4.553 -1.488 1.00 94.12 80 ASN A N 1
ATOM 650 C CA . ASN A 1 80 ? 12.430 3.914 -0.654 1.00 94.12 80 ASN A CA 1
ATOM 651 C C . ASN A 1 80 ? 12.464 4.433 0.793 1.00 94.12 80 ASN A C 1
ATOM 653 O O . ASN A 1 80 ? 13.505 4.400 1.447 1.00 94.12 80 ASN A O 1
ATOM 657 N N . PHE A 1 81 ? 11.331 4.936 1.295 1.00 95.75 81 PHE A N 1
ATOM 658 C CA . PHE A 1 81 ? 11.242 5.614 2.588 1.00 95.75 81 PHE A CA 1
ATOM 659 C C . PHE A 1 81 ? 12.210 6.810 2.736 1.00 95.75 81 PHE A C 1
ATOM 661 O O . PHE A 1 81 ? 12.622 7.147 3.849 1.00 95.75 81 PHE A O 1
ATOM 668 N N . ASP A 1 82 ? 12.550 7.491 1.634 1.00 96.31 82 ASP A N 1
ATOM 669 C CA . ASP A 1 82 ? 13.384 8.696 1.624 1.00 96.31 82 ASP A CA 1
ATOM 670 C C . ASP A 1 82 ? 12.542 9.966 1.400 1.00 96.31 82 ASP A C 1
ATOM 672 O O . ASP A 1 82 ? 11.923 10.177 0.353 1.00 96.31 82 ASP A O 1
ATOM 676 N N . PHE A 1 83 ? 12.539 10.861 2.393 1.00 95.50 83 PHE A N 1
ATOM 677 C CA . PHE A 1 83 ? 11.807 12.129 2.333 1.00 95.50 83 PHE A CA 1
ATOM 678 C C . PHE A 1 83 ? 12.310 13.085 1.246 1.00 95.50 83 PHE A C 1
ATOM 680 O O . PHE A 1 83 ? 11.530 13.905 0.763 1.00 95.50 83 PHE A O 1
ATOM 687 N N . LYS A 1 84 ? 13.586 13.011 0.853 1.00 95.75 84 LYS A N 1
ATOM 688 C CA . LYS A 1 84 ? 14.132 13.830 -0.236 1.00 95.75 84 LYS A CA 1
ATOM 689 C C . LYS A 1 84 ? 13.549 13.393 -1.573 1.00 95.75 84 LYS A C 1
ATOM 691 O O . LYS A 1 84 ? 13.101 14.248 -2.331 1.00 95.75 84 LYS A O 1
ATOM 696 N N . VAL A 1 85 ? 13.506 12.081 -1.816 1.00 93.69 85 VAL A N 1
ATOM 697 C CA . VAL A 1 85 ? 12.934 11.502 -3.042 1.00 93.69 85 VAL A CA 1
ATOM 698 C C . VAL A 1 85 ? 11.433 11.789 -3.102 1.00 93.69 85 VAL A C 1
ATOM 700 O O . VAL A 1 85 ? 10.933 12.294 -4.108 1.00 93.69 85 VAL A O 1
ATOM 703 N N . LEU A 1 86 ? 10.728 11.588 -1.983 1.00 94.50 86 LEU A N 1
ATOM 704 C CA . LEU A 1 86 ? 9.320 11.960 -1.850 1.00 94.50 86 LEU A CA 1
ATOM 705 C C . LEU A 1 86 ? 9.079 13.443 -2.178 1.00 94.50 86 LEU A C 1
ATOM 707 O O . LEU A 1 86 ? 8.145 13.770 -2.906 1.00 94.50 86 LEU A O 1
ATOM 711 N N . ALA A 1 87 ? 9.911 14.350 -1.659 1.00 94.00 87 ALA A N 1
ATOM 712 C CA . ALA A 1 87 ? 9.758 15.781 -1.904 1.00 94.00 87 ALA A CA 1
ATOM 713 C C . ALA A 1 87 ? 9.987 16.150 -3.378 1.00 94.00 87 ALA A C 1
ATOM 715 O O . ALA A 1 87 ? 9.252 16.980 -3.914 1.00 94.00 87 ALA A O 1
ATOM 716 N N . SER A 1 88 ? 10.958 15.521 -4.050 1.00 93.25 88 SER A N 1
ATOM 717 C CA . SER A 1 88 ? 11.201 15.745 -5.482 1.00 93.25 88 SER A CA 1
ATOM 718 C C . SER A 1 88 ? 10.098 15.189 -6.385 1.00 93.25 88 SER A C 1
ATOM 720 O O . SER A 1 88 ? 9.920 15.672 -7.501 1.00 93.25 88 SER A O 1
ATOM 722 N N . GLU A 1 89 ? 9.334 14.206 -5.907 1.00 91.88 89 GLU A N 1
ATOM 723 C CA . GLU A 1 89 ? 8.325 13.484 -6.685 1.00 91.88 89 GLU A CA 1
ATOM 724 C C . GLU A 1 89 ? 6.915 13.587 -6.081 1.00 91.88 89 GLU A C 1
ATOM 726 O O . GLU A 1 89 ? 6.051 12.745 -6.310 1.00 91.88 89 GLU A O 1
ATOM 731 N N . ILE A 1 90 ? 6.639 14.655 -5.330 1.00 90.62 90 ILE A N 1
ATOM 732 C CA . ILE A 1 90 ? 5.409 14.790 -4.535 1.00 90.62 90 ILE A CA 1
ATOM 733 C C . ILE A 1 90 ? 4.111 14.671 -5.351 1.00 90.62 90 ILE A C 1
ATOM 735 O O . ILE A 1 90 ? 3.067 14.294 -4.823 1.00 90.62 90 ILE A O 1
ATOM 739 N N . LEU A 1 91 ? 4.154 14.965 -6.654 1.00 89.25 91 LEU A N 1
ATOM 740 C CA . LEU A 1 91 ? 2.994 14.821 -7.533 1.00 89.25 91 LEU A CA 1
ATOM 741 C C . LEU A 1 91 ? 2.602 13.350 -7.733 1.00 89.25 91 LEU A C 1
ATOM 743 O O . LEU A 1 91 ? 1.410 13.036 -7.695 1.00 89.25 91 LEU A O 1
ATOM 747 N N . SER A 1 92 ? 3.576 12.444 -7.889 1.00 88.88 92 SER A N 1
ATOM 748 C CA . SER A 1 92 ? 3.300 11.010 -8.043 1.00 88.88 92 SER A CA 1
ATOM 749 C C . SER A 1 92 ? 2.828 10.377 -6.729 1.00 88.88 92 SER A C 1
ATOM 751 O O . SER A 1 92 ? 2.096 9.388 -6.768 1.00 88.88 92 SER A O 1
ATOM 753 N N . PHE A 1 93 ? 3.123 10.997 -5.578 1.00 93.62 93 PHE A N 1
ATOM 754 C CA . PHE A 1 93 ? 2.760 10.460 -4.260 1.00 93.62 93 PHE A CA 1
ATOM 755 C C . PHE A 1 93 ? 1.253 10.290 -4.113 1.00 93.62 93 PHE A C 1
ATOM 757 O O . PHE A 1 93 ? 0.787 9.298 -3.556 1.00 93.62 93 PHE A O 1
ATOM 764 N N . SER A 1 94 ? 0.489 11.243 -4.650 1.00 93.38 94 SER A N 1
ATOM 765 C CA . SER A 1 94 ? -0.972 11.216 -4.604 1.00 93.38 94 SER A CA 1
ATOM 766 C C . SER A 1 94 ? -1.546 9.912 -5.172 1.00 93.38 94 SER A C 1
ATOM 768 O O . SER A 1 94 ? -2.431 9.323 -4.554 1.00 93.38 94 SER A O 1
ATOM 770 N N . SER A 1 95 ? -0.997 9.417 -6.286 1.00 92.06 95 SER A N 1
ATOM 771 C CA . SER A 1 95 ? -1.459 8.184 -6.932 1.00 92.06 95 SER A CA 1
ATOM 772 C C . SER A 1 95 ? -1.253 6.954 -6.042 1.00 92.06 95 SER A C 1
ATOM 774 O O . SER A 1 95 ? -2.214 6.235 -5.763 1.00 92.06 95 SER A O 1
ATOM 776 N N . TYR A 1 96 ? -0.049 6.771 -5.491 1.00 94.94 96 TYR A N 1
ATOM 777 C CA . TYR A 1 96 ? 0.236 5.671 -4.569 1.00 94.94 96 TYR A CA 1
ATOM 778 C C . TYR A 1 96 ? -0.545 5.795 -3.259 1.00 94.94 96 TYR A C 1
ATOM 780 O O . TYR A 1 96 ? -1.014 4.796 -2.719 1.00 94.94 96 TYR A O 1
ATOM 788 N N . PHE A 1 97 ? -0.733 7.014 -2.749 1.00 97.56 97 PHE A N 1
ATOM 789 C CA . PHE A 1 97 ? -1.476 7.246 -1.514 1.00 97.56 97 PHE A CA 1
ATOM 790 C C . PHE A 1 97 ? -2.954 6.877 -1.658 1.00 97.56 97 PHE A C 1
ATOM 792 O O . PHE A 1 97 ? -3.491 6.151 -0.820 1.00 97.56 97 PHE A O 1
ATOM 799 N N . PHE A 1 98 ? -3.611 7.322 -2.734 1.00 96.88 98 PHE A N 1
ATOM 800 C CA . PHE A 1 98 ? -5.002 6.956 -2.993 1.00 96.88 98 PHE A CA 1
ATOM 801 C C . PHE A 1 98 ? -5.159 5.470 -3.313 1.00 96.88 98 PHE A C 1
ATOM 803 O O . PHE A 1 98 ? -6.132 4.866 -2.862 1.00 96.88 98 PHE A O 1
ATOM 810 N N . MET A 1 99 ? -4.188 4.855 -3.995 1.00 96.69 99 MET A N 1
ATOM 811 C CA . MET A 1 99 ? -4.165 3.404 -4.177 1.00 96.69 99 MET A CA 1
ATOM 812 C C . MET A 1 99 ? -4.061 2.671 -2.832 1.00 96.69 99 MET A C 1
ATOM 814 O O . MET A 1 99 ? -4.830 1.750 -2.565 1.00 96.69 99 MET A O 1
ATOM 818 N N . GLY A 1 100 ? -3.194 3.136 -1.927 1.00 98.19 100 GLY A N 1
ATOM 819 C CA . GLY A 1 100 ? -3.101 2.613 -0.564 1.00 98.19 100 GLY A CA 1
ATOM 820 C C . GLY A 1 100 ? -4.429 2.693 0.197 1.00 98.19 100 GLY A C 1
ATOM 821 O O . GLY A 1 100 ? -4.799 1.735 0.881 1.00 98.19 100 GLY A O 1
ATOM 822 N N . ILE A 1 101 ? 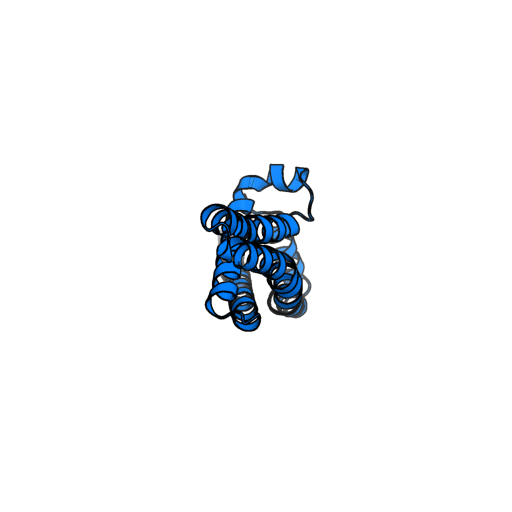-5.183 3.789 0.027 1.00 98.38 101 ILE A N 1
ATOM 823 C CA . ILE A 1 101 ? -6.524 3.940 0.616 1.00 98.38 101 ILE A CA 1
ATOM 824 C C . ILE A 1 101 ? -7.496 2.934 -0.002 1.00 98.38 101 ILE A C 1
ATOM 826 O O . ILE A 1 101 ? -8.230 2.277 0.736 1.00 98.38 101 ILE A O 1
ATOM 830 N N . ALA A 1 102 ? -7.507 2.795 -1.330 1.00 97.94 102 ALA A N 1
ATOM 831 C CA . ALA A 1 102 ? -8.382 1.860 -2.034 1.00 97.94 102 ALA A CA 1
ATOM 832 C C . ALA A 1 102 ? -8.144 0.409 -1.585 1.00 97.94 102 ALA A C 1
ATOM 834 O O . ALA A 1 102 ? -9.094 -0.316 -1.300 1.00 97.94 102 ALA A O 1
ATOM 835 N N . LEU A 1 103 ? -6.882 0.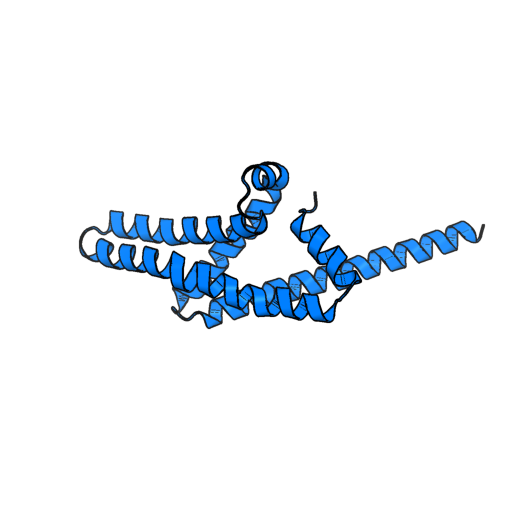014 -1.425 1.00 98.06 103 LEU A N 1
ATOM 836 C CA . LEU A 1 103 ? -6.497 -1.299 -0.909 1.00 98.06 103 LEU A CA 1
ATOM 837 C C . LEU A 1 103 ? -6.903 -1.481 0.561 1.00 98.06 103 LEU A C 1
ATOM 839 O O . LEU A 1 103 ? -7.480 -2.499 0.940 1.00 98.06 103 LEU A O 1
ATOM 843 N N . ALA A 1 104 ? -6.701 -0.466 1.404 1.00 98.19 104 ALA A N 1
ATOM 844 C CA . ALA A 1 104 ? -7.186 -0.507 2.782 1.00 98.19 104 ALA A CA 1
ATOM 845 C C . ALA A 1 104 ? -8.719 -0.646 2.863 1.00 98.19 104 ALA A C 1
ATOM 847 O O . ALA A 1 104 ? -9.219 -1.354 3.738 1.00 98.19 104 ALA A O 1
ATOM 848 N N . LEU A 1 105 ? -9.465 -0.016 1.948 1.00 97.62 105 LEU A N 1
ATOM 849 C CA . LEU A 1 105 ? -10.919 -0.169 1.835 1.00 97.62 105 LEU A CA 1
ATOM 850 C C . LEU A 1 105 ? -11.310 -1.576 1.374 1.00 97.62 105 LEU A C 1
ATOM 852 O O . LEU A 1 105 ? -12.210 -2.163 1.971 1.00 97.62 105 LEU A O 1
ATOM 856 N N . ALA A 1 106 ? -10.618 -2.129 0.373 1.00 96.62 106 ALA A N 1
ATOM 857 C CA . ALA A 1 106 ? -10.834 -3.499 -0.087 1.00 96.62 106 ALA A CA 1
ATOM 858 C C . ALA A 1 106 ? -10.649 -4.504 1.060 1.00 96.62 106 ALA A C 1
ATOM 860 O O . ALA A 1 106 ? -11.492 -5.372 1.260 1.00 96.62 106 ALA A O 1
ATOM 861 N N . TYR A 1 107 ? -9.604 -4.328 1.873 1.00 97.56 107 TYR A N 1
ATOM 862 C CA . TYR A 1 107 ? -9.370 -5.158 3.052 1.00 97.56 107 TYR A CA 1
ATOM 863 C C . TYR A 1 107 ? -10.389 -4.938 4.188 1.00 97.56 107 TYR A C 1
ATOM 865 O O . TYR A 1 107 ? -10.805 -5.906 4.819 1.00 97.56 107 TYR A O 1
ATOM 873 N N . ASP A 1 108 ? -10.788 -3.699 4.515 1.00 96.69 108 ASP A N 1
ATOM 874 C CA . ASP A 1 108 ? -11.738 -3.451 5.625 1.00 96.69 108 ASP A CA 1
ATOM 875 C C . ASP A 1 108 ? -13.168 -3.899 5.291 1.00 96.69 108 ASP A C 1
ATOM 877 O O . ASP A 1 108 ? -13.934 -4.174 6.216 1.00 96.69 108 ASP A O 1
ATOM 881 N N . HIS A 1 109 ? -13.519 -3.991 4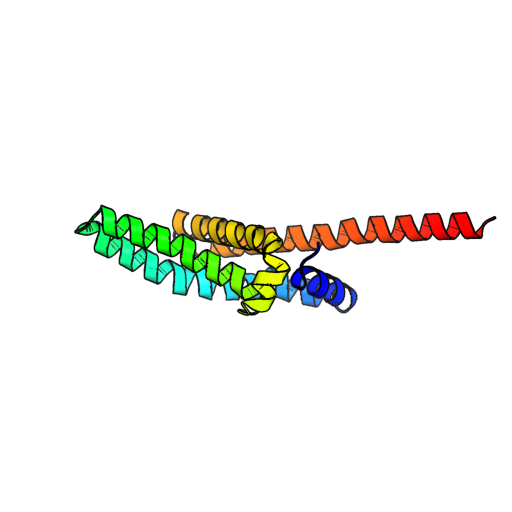.002 1.00 94.31 109 HIS A N 1
ATOM 882 C CA . HIS A 1 109 ? -14.848 -4.399 3.549 1.00 94.31 109 HIS A CA 1
ATOM 883 C C . HIS A 1 109 ? -15.223 -5.815 4.014 1.00 94.31 109 HIS A C 1
ATOM 885 O O . HIS A 1 109 ? -16.324 -6.017 4.526 1.00 94.31 109 HIS A O 1
ATOM 891 N N . ASP A 1 110 ? -14.317 -6.785 3.873 1.00 90.81 110 ASP A N 1
ATOM 892 C CA . ASP A 1 110 ? -14.575 -8.191 4.213 1.00 90.81 110 ASP A CA 1
ATOM 893 C C . ASP A 1 110 ? -13.599 -8.776 5.256 1.00 90.81 110 ASP A C 1
ATOM 895 O O . ASP A 1 110 ? -13.873 -9.821 5.848 1.00 90.81 110 ASP A O 1
ATOM 899 N N . GLY A 1 111 ? -12.491 -8.086 5.548 1.00 90.06 111 GLY A N 1
ATOM 900 C CA . GLY A 1 111 ? -11.447 -8.531 6.471 1.00 90.06 111 GLY A CA 1
ATOM 901 C C . GLY A 1 111 ? -10.515 -9.608 5.905 1.00 90.06 111 GLY A C 1
ATOM 902 O O . GLY A 1 111 ? -9.649 -10.096 6.640 1.00 90.06 111 GLY A O 1
ATOM 903 N N . TYR A 1 112 ? -10.668 -9.984 4.633 1.00 93.06 112 TYR A N 1
ATOM 904 C CA . TYR A 1 112 ? -9.849 -10.984 3.962 1.00 93.06 112 TYR A CA 1
ATOM 905 C C . TYR A 1 112 ? -8.720 -10.317 3.177 1.00 93.06 112 TYR A C 1
ATOM 907 O O . TYR A 1 112 ? -8.924 -9.503 2.283 1.00 93.06 112 TYR A O 1
ATOM 915 N N . ILE A 1 113 ? -7.481 -10.725 3.464 1.00 95.75 113 ILE A N 1
ATOM 916 C CA . ILE A 1 113 ? -6.297 -10.177 2.785 1.00 95.75 113 ILE A CA 1
ATOM 917 C C . ILE A 1 113 ? -6.305 -10.447 1.271 1.00 95.75 113 ILE A C 1
ATOM 919 O O . ILE A 1 113 ? -5.787 -9.644 0.501 1.00 95.75 113 ILE A O 1
ATOM 923 N N . LEU A 1 114 ? -6.931 -11.548 0.840 1.00 95.81 114 LEU A N 1
ATOM 924 C CA . LEU A 1 114 ? -6.973 -11.950 -0.565 1.00 95.81 114 LEU A CA 1
ATOM 925 C C . LEU A 1 114 ? -7.689 -10.930 -1.455 1.00 95.81 114 LEU A C 1
ATOM 927 O O . LEU A 1 114 ? -7.233 -10.705 -2.571 1.00 95.81 114 LEU A O 1
ATOM 931 N N . ALA A 1 115 ? -8.757 -10.282 -0.975 1.00 94.94 115 ALA A N 1
ATOM 932 C CA . ALA A 1 115 ? -9.467 -9.265 -1.752 1.00 94.94 115 ALA A CA 1
ATOM 933 C C . ALA A 1 115 ? -8.544 -8.086 -2.097 1.00 94.94 115 ALA A C 1
ATOM 935 O O . ALA A 1 115 ? -8.482 -7.634 -3.243 1.00 94.94 115 ALA A O 1
ATOM 936 N N . SER A 1 116 ? -7.763 -7.644 -1.112 1.00 97.06 116 SER A N 1
ATOM 937 C CA . SER A 1 116 ? -6.782 -6.577 -1.288 1.00 97.06 116 SER A CA 1
ATOM 938 C C . SER A 1 116 ? -5.622 -7.003 -2.189 1.00 97.06 116 SER A C 1
ATOM 940 O O . SER A 1 116 ? -5.272 -6.278 -3.116 1.00 97.06 116 SER A O 1
ATOM 942 N N . ILE A 1 117 ? -5.087 -8.216 -1.991 1.00 98.12 117 ILE A N 1
ATOM 943 C CA . ILE A 1 117 ? -4.018 -8.773 -2.835 1.00 98.12 117 ILE A CA 1
ATOM 944 C C . ILE A 1 117 ? -4.465 -8.831 -4.294 1.00 98.12 117 ILE A C 1
ATOM 946 O O . ILE A 1 117 ? -3.773 -8.294 -5.148 1.00 98.12 117 ILE A O 1
ATOM 950 N N . PHE A 1 118 ? -5.626 -9.414 -4.599 1.00 97.12 118 PHE A N 1
ATOM 951 C CA . PHE A 1 118 ? -6.086 -9.508 -5.985 1.00 97.12 118 PHE A CA 1
ATOM 952 C C . PHE A 1 118 ? -6.365 -8.141 -6.605 1.00 97.12 118 PHE A C 1
ATOM 954 O O . PHE A 1 118 ? -6.031 -7.932 -7.768 1.00 97.12 118 PHE A O 1
ATOM 961 N N . THR A 1 119 ? -6.906 -7.193 -5.836 1.00 96.12 119 THR A N 1
ATOM 962 C CA . THR A 1 119 ? -7.085 -5.807 -6.297 1.00 96.12 119 THR A CA 1
ATOM 963 C C . THR A 1 119 ? -5.741 -5.177 -6.665 1.00 96.12 119 THR A C 1
ATOM 965 O O . THR A 1 119 ? -5.607 -4.567 -7.724 1.00 96.12 119 THR A O 1
ATOM 968 N N . HIS A 1 120 ? -4.726 -5.371 -5.824 1.00 97.81 120 HIS A N 1
ATOM 969 C CA . HIS A 1 120 ? -3.384 -4.858 -6.059 1.00 97.81 120 HIS A CA 1
ATOM 970 C C . HIS A 1 120 ? -2.716 -5.534 -7.267 1.00 97.81 120 HIS A C 1
ATOM 972 O O . HIS A 1 120 ? -2.216 -4.851 -8.157 1.00 97.81 120 HIS A O 1
ATOM 978 N N . MET A 1 121 ? -2.781 -6.865 -7.354 1.00 97.75 121 MET A N 1
ATOM 979 C CA . MET A 1 121 ? -2.265 -7.624 -8.496 1.00 97.75 121 MET A CA 1
ATOM 980 C C . MET A 1 121 ? -2.901 -7.150 -9.806 1.00 97.75 121 MET A C 1
ATOM 982 O O . MET A 1 121 ? -2.186 -6.877 -10.764 1.00 97.75 121 MET A O 1
ATOM 986 N N . LEU A 1 122 ? -4.230 -7.001 -9.850 1.00 96.38 122 LEU A N 1
ATOM 987 C CA . LEU A 1 122 ? -4.936 -6.516 -11.039 1.00 96.38 122 LEU A CA 1
ATOM 988 C C . LEU A 1 122 ? -4.494 -5.106 -11.431 1.00 96.38 122 LEU A C 1
ATOM 990 O O . LEU A 1 122 ? -4.251 -4.860 -12.609 1.00 96.38 122 LEU A O 1
ATOM 994 N N . ASN A 1 123 ? -4.343 -4.200 -10.464 1.00 95.12 123 ASN A N 1
ATOM 995 C CA . ASN A 1 123 ? -3.845 -2.854 -10.730 1.00 95.12 123 ASN A CA 1
ATOM 996 C C . ASN A 1 123 ? -2.432 -2.873 -11.333 1.00 95.12 123 ASN A C 1
ATOM 998 O O . ASN A 1 123 ? -2.187 -2.198 -12.331 1.00 95.12 123 ASN A O 1
ATOM 1002 N N . ASN A 1 124 ? -1.526 -3.684 -10.781 1.00 94.81 124 ASN A N 1
ATOM 1003 C CA . ASN A 1 124 ? -0.152 -3.775 -11.280 1.00 94.81 124 ASN A CA 1
ATOM 1004 C C . ASN A 1 124 ? -0.093 -4.440 -12.659 1.00 94.81 124 ASN A C 1
ATOM 1006 O O . ASN A 1 124 ? 0.649 -3.976 -13.520 1.00 94.81 124 ASN A O 1
ATOM 1010 N N . ILE A 1 125 ? -0.924 -5.458 -12.912 1.00 93.81 125 ILE A N 1
ATOM 1011 C CA . ILE A 1 125 ? -1.061 -6.066 -14.243 1.00 93.81 125 ILE A CA 1
ATOM 1012 C C . ILE A 1 125 ? -1.528 -5.016 -15.250 1.00 93.81 125 ILE A C 1
ATOM 1014 O O . ILE A 1 125 ? -0.913 -4.877 -16.301 1.00 93.81 125 ILE A O 1
ATOM 1018 N N . ILE A 1 126 ? -2.579 -4.250 -14.939 1.00 92.00 126 ILE A N 1
ATOM 1019 C CA . ILE A 1 126 ? -3.076 -3.190 -15.827 1.00 92.00 126 ILE A CA 1
ATOM 1020 C C . ILE A 1 126 ? -1.976 -2.159 -16.098 1.00 92.00 126 ILE A C 1
ATOM 1022 O O . ILE A 1 126 ? -1.762 -1.805 -17.254 1.00 92.00 126 ILE A O 1
ATOM 1026 N N . ALA A 1 127 ? -1.250 -1.717 -15.069 1.00 90.38 127 ALA A N 1
ATOM 1027 C CA . ALA A 1 127 ? -0.152 -0.766 -15.225 1.00 90.38 127 ALA A CA 1
ATOM 1028 C C . ALA A 1 127 ? 0.960 -1.308 -16.139 1.00 90.38 127 ALA A C 1
ATOM 1030 O O . ALA A 1 127 ? 1.371 -0.622 -17.071 1.00 90.38 127 ALA A O 1
ATOM 1031 N N . VAL A 1 128 ? 1.401 -2.553 -15.936 1.00 89.94 128 VAL A N 1
ATOM 1032 C CA . VAL A 1 128 ? 2.425 -3.179 -16.788 1.00 89.94 128 VAL A CA 1
ATOM 1033 C C . VAL A 1 128 ? 1.928 -3.368 -18.221 1.00 89.94 128 VAL A C 1
ATOM 1035 O O . VAL A 1 128 ? 2.678 -3.113 -19.158 1.00 89.94 128 VAL A O 1
ATOM 1038 N N . LEU A 1 129 ? 0.666 -3.757 -18.427 1.00 88.12 129 LEU A N 1
ATOM 1039 C CA . LEU A 1 129 ? 0.095 -3.848 -19.774 1.00 88.12 129 LEU A CA 1
ATOM 1040 C C . LEU A 1 129 ? 0.066 -2.477 -20.458 1.00 88.12 129 LEU A C 1
ATOM 1042 O O . LEU A 1 129 ? 0.436 -2.378 -21.622 1.00 88.12 129 LEU A O 1
ATOM 1046 N N . ILE A 1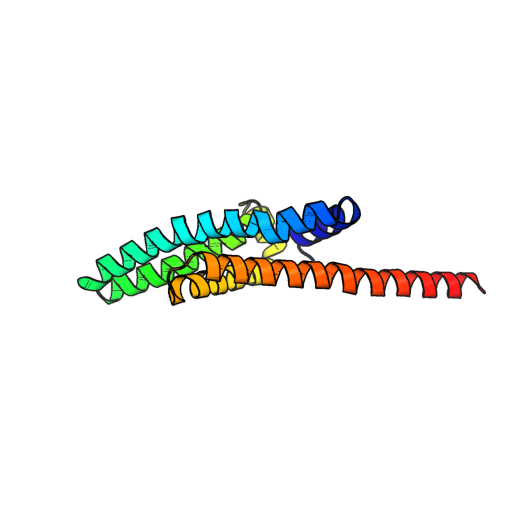 130 ? -0.318 -1.416 -19.745 1.00 87.38 130 ILE A N 1
ATOM 1047 C CA . ILE A 1 130 ? -0.286 -0.045 -20.272 1.00 87.38 130 ILE A CA 1
ATOM 1048 C C . ILE A 1 130 ? 1.132 0.325 -20.720 1.00 87.38 130 ILE A C 1
ATOM 1050 O O . ILE A 1 130 ? 1.285 0.840 -21.822 1.00 87.38 130 ILE A O 1
ATOM 1054 N N . ILE A 1 131 ? 2.156 0.017 -19.918 1.00 86.31 131 ILE A N 1
ATOM 1055 C CA . ILE A 1 131 ? 3.561 0.253 -20.286 1.00 86.31 131 ILE A CA 1
ATOM 1056 C C . ILE A 1 131 ? 3.909 -0.484 -21.582 1.00 86.31 131 ILE A C 1
ATOM 1058 O O . ILE A 1 131 ? 4.369 0.137 -22.534 1.00 86.31 131 ILE A O 1
ATOM 1062 N N . LEU A 1 132 ? 3.650 -1.794 -21.640 1.00 84.50 132 LEU A N 1
ATOM 1063 C CA . LEU A 1 132 ? 4.028 -2.624 -22.786 1.00 84.50 132 LEU A CA 1
ATOM 1064 C C . LEU A 1 132 ? 3.317 -2.200 -24.081 1.00 84.50 132 LEU A C 1
ATOM 1066 O O . LEU A 1 132 ? 3.954 -2.127 -25.124 1.00 84.50 132 LEU A O 1
ATOM 1070 N N . TYR A 1 133 ? 2.019 -1.890 -24.025 1.00 79.88 133 TYR A N 1
ATOM 1071 C CA . TYR A 1 133 ? 1.247 -1.546 -25.224 1.00 79.88 133 TYR A CA 1
ATOM 1072 C C . TYR A 1 133 ? 1.418 -0.090 -25.675 1.00 79.88 133 TYR A C 1
ATOM 1074 O O . TYR A 1 133 ? 1.343 0.176 -26.871 1.00 79.88 133 TYR A O 1
ATOM 1082 N N . ILE A 1 134 ? 1.640 0.859 -24.759 1.00 70.56 134 ILE A N 1
ATOM 1083 C CA . ILE A 1 134 ? 1.829 2.271 -25.128 1.00 70.56 134 ILE A CA 1
ATOM 1084 C C . ILE A 1 134 ? 3.277 2.547 -25.572 1.00 70.56 134 ILE A C 1
ATOM 1086 O O . ILE A 1 134 ? 3.468 3.333 -26.502 1.00 70.56 134 ILE A O 1
ATOM 1090 N N . ASP A 1 135 ? 4.289 1.896 -24.979 1.00 61.66 135 ASP A N 1
ATOM 1091 C CA . ASP A 1 135 ? 5.694 2.080 -25.394 1.00 61.66 135 ASP A CA 1
ATOM 1092 C C . ASP A 1 135 ? 5.945 1.473 -26.793 1.00 61.66 135 ASP A C 1
ATOM 1094 O O . ASP A 1 135 ? 6.642 2.073 -27.617 1.00 61.66 135 ASP A O 1
ATOM 1098 N N . ASP A 1 136 ? 5.301 0.348 -27.134 1.00 56.50 136 ASP A N 1
ATOM 1099 C CA . ASP A 1 136 ? 5.403 -0.272 -28.466 1.00 56.50 136 ASP A CA 1
ATOM 1100 C C . ASP A 1 136 ? 4.817 0.607 -29.587 1.00 56.50 136 ASP A C 1
ATOM 1102 O O . ASP A 1 136 ? 5.405 0.698 -30.670 1.00 56.50 136 ASP A O 1
ATOM 1106 N N . ASP A 1 137 ? 3.696 1.295 -29.353 1.00 55.66 137 ASP A N 1
ATOM 1107 C CA . ASP A 1 137 ? 3.058 2.154 -30.365 1.00 55.66 137 ASP A CA 1
ATOM 1108 C C . ASP A 1 137 ? 3.895 3.417 -30.653 1.00 55.66 137 ASP A C 1
ATOM 1110 O O . ASP A 1 137 ? 4.056 3.836 -31.806 1.00 55.66 137 ASP A O 1
ATOM 1114 N N . ILE A 1 138 ? 4.516 3.998 -29.619 1.00 55.72 138 ILE A N 1
ATOM 1115 C CA . ILE A 1 138 ? 5.424 5.149 -29.754 1.00 55.72 138 ILE A CA 1
ATOM 1116 C C . ILE A 1 138 ? 6.732 4.727 -30.437 1.00 55.72 138 ILE A C 1
ATOM 1118 O O . ILE A 1 138 ? 7.229 5.429 -31.328 1.00 55.72 138 ILE A O 1
ATOM 1122 N N . THR A 1 139 ? 7.281 3.569 -30.065 1.00 54.53 139 THR A N 1
ATOM 1123 C CA . THR A 1 139 ? 8.542 3.066 -30.624 1.00 54.53 139 THR A CA 1
ATOM 1124 C C . THR A 1 139 ? 8.384 2.728 -32.106 1.00 54.53 139 THR A C 1
ATOM 1126 O O . THR A 1 139 ? 9.166 3.216 -32.930 1.00 54.53 139 THR A O 1
ATOM 1129 N N . ASN A 1 140 ? 7.321 2.005 -32.476 1.00 54.47 140 ASN A N 1
ATOM 1130 C CA . ASN A 1 140 ? 7.009 1.675 -33.869 1.00 54.47 140 ASN A CA 1
ATOM 1131 C C . ASN A 1 140 ? 6.651 2.917 -34.701 1.00 54.47 140 ASN A C 1
ATOM 1133 O O . ASN A 1 140 ? 7.141 3.060 -35.825 1.00 54.47 140 ASN A O 1
ATOM 1137 N N . GLY A 1 141 ? 5.893 3.870 -34.146 1.00 53.41 141 GLY A N 1
ATOM 1138 C CA . GLY A 1 141 ? 5.615 5.152 -34.800 1.00 53.41 141 GLY A CA 1
ATOM 1139 C C . GLY A 1 141 ? 6.884 5.969 -35.088 1.00 53.41 141 GLY A C 1
ATOM 1140 O O . GLY A 1 141 ? 7.040 6.519 -36.181 1.00 53.41 141 GLY A O 1
ATOM 1141 N N . SER A 1 142 ? 7.843 5.994 -34.154 1.00 52.31 142 SER A N 1
ATOM 1142 C CA . SER A 1 142 ? 9.122 6.701 -34.331 1.00 52.31 142 SER A CA 1
ATOM 1143 C C . SER A 1 142 ? 10.019 6.069 -35.405 1.00 52.31 142 SER A C 1
ATOM 1145 O O . SER A 1 142 ? 10.695 6.785 -36.149 1.00 52.31 142 SER A O 1
ATOM 1147 N N . ILE A 1 143 ? 10.000 4.735 -35.522 1.00 53.12 143 ILE A N 1
ATOM 1148 C CA . ILE A 1 143 ? 10.755 3.981 -36.530 1.00 53.12 143 ILE A CA 1
ATOM 1149 C C . ILE A 1 143 ? 10.183 4.252 -37.924 1.00 53.12 143 ILE A C 1
ATOM 1151 O O . ILE A 1 143 ? 10.945 4.498 -38.858 1.00 53.12 143 ILE A O 1
ATOM 1155 N N . ILE A 1 144 ? 8.855 4.285 -38.066 1.00 51.53 144 ILE A N 1
ATOM 1156 C CA . ILE A 1 144 ? 8.185 4.606 -39.335 1.00 51.53 144 ILE A CA 1
ATOM 1157 C C . ILE A 1 144 ? 8.538 6.028 -39.791 1.00 51.53 144 ILE A C 1
ATOM 1159 O O . ILE A 1 144 ? 8.907 6.225 -40.948 1.00 51.53 144 ILE A O 1
ATOM 1163 N N . ILE A 1 145 ? 8.506 7.011 -38.884 1.00 51.19 145 ILE A N 1
ATOM 1164 C CA . ILE A 1 145 ? 8.857 8.407 -39.197 1.00 51.19 145 ILE A CA 1
ATOM 1165 C C . ILE A 1 145 ? 10.344 8.543 -39.561 1.00 51.19 145 ILE A C 1
ATOM 1167 O O . ILE A 1 145 ? 10.670 9.217 -40.537 1.00 51.19 145 ILE A O 1
ATOM 1171 N N . LYS A 1 146 ? 11.257 7.878 -38.837 1.00 51.62 146 LYS A N 1
ATOM 1172 C CA . LYS A 1 146 ? 12.690 7.855 -39.187 1.00 51.62 146 LYS A CA 1
ATOM 1173 C C . LYS A 1 146 ? 12.945 7.217 -40.551 1.00 51.62 146 LYS A C 1
ATOM 1175 O O . LYS A 1 146 ? 13.730 7.751 -41.326 1.00 51.62 146 LYS A O 1
ATOM 1180 N N . ASN A 1 147 ? 12.283 6.105 -40.858 1.00 53.84 147 ASN A N 1
ATOM 1181 C CA . ASN A 1 147 ? 12.427 5.432 -42.149 1.00 53.84 147 ASN A CA 1
ATOM 1182 C C . ASN A 1 147 ? 11.851 6.272 -43.297 1.00 53.84 147 ASN A C 1
ATOM 1184 O O . ASN A 1 147 ? 12.442 6.310 -44.371 1.00 53.84 147 ASN A O 1
ATOM 1188 N N . PHE A 1 148 ? 10.751 6.992 -43.060 1.00 48.28 148 PHE A N 1
ATOM 1189 C CA . PHE A 1 148 ? 10.185 7.938 -44.020 1.00 48.28 148 PHE A CA 1
ATOM 1190 C C . PHE A 1 148 ? 11.122 9.131 -44.271 1.00 48.28 148 PHE A C 1
ATOM 1192 O O . PHE A 1 148 ? 11.387 9.469 -45.420 1.00 48.28 148 PHE A O 1
ATOM 1199 N N . LEU A 1 149 ? 11.694 9.734 -43.225 1.00 49.97 149 LEU A N 1
ATOM 1200 C CA . LEU A 1 149 ? 12.631 10.856 -43.369 1.00 49.97 149 LEU A CA 1
ATOM 1201 C C . LEU A 1 149 ? 13.962 10.461 -44.025 1.00 49.97 149 LEU A C 1
ATOM 1203 O O . LEU A 1 149 ? 14.537 11.276 -44.729 1.00 49.97 149 LEU A O 1
ATOM 1207 N N . ASN A 1 150 ? 14.427 9.223 -43.839 1.00 61.34 150 ASN A N 1
ATOM 1208 C CA . ASN A 1 150 ? 15.632 8.698 -44.496 1.00 61.34 150 ASN A CA 1
ATOM 1209 C C . ASN A 1 150 ? 15.387 8.217 -45.941 1.00 61.34 150 ASN A C 1
ATOM 1211 O O . ASN A 1 150 ? 16.312 7.717 -46.581 1.00 61.34 150 ASN A O 1
ATOM 1215 N N . SER A 1 151 ? 14.147 8.303 -46.436 1.00 56.38 151 SER A N 1
ATOM 1216 C CA . SER A 1 151 ? 13.774 7.932 -47.809 1.00 56.38 151 SER A CA 1
ATOM 1217 C C . SER A 1 151 ? 13.705 9.123 -48.781 1.00 56.38 151 SER A C 1
ATOM 1219 O O . SER A 1 151 ? 13.357 8.931 -49.947 1.00 56.38 151 SER A O 1
ATOM 1221 N N . PHE A 1 152 ? 14.085 10.319 -48.314 1.00 52.66 152 PHE A N 1
ATOM 1222 C CA . PHE A 1 152 ? 14.287 11.553 -49.085 1.00 52.66 152 PHE A CA 1
ATOM 1223 C C . PHE A 1 152 ? 15.688 12.114 -48.818 1.00 52.66 152 PHE A C 1
ATOM 1225 O O . PHE A 1 152 ? 16.199 12.831 -49.708 1.00 52.66 152 PHE A O 1
#